Protein AF-A0A419XBT7-F1 (afdb_monomer_lite)

Secondary structure (DSSP, 8-state):
----GGG---PPP----SSHHHHHHHHHHHTTSTTTTT-TT--------SS--S-TT---PPP-

Structure (mmCIF, N/CA/C/O backbone):
data_AF-A0A419XBT7-F1
#
_entry.id   AF-A0A419XBT7-F1
#
loop_
_atom_site.group_PDB
_atom_site.id
_atom_site.type_symbol
_atom_site.label_atom_id
_atom_site.label_alt_id
_atom_site.label_comp_id
_atom_site.label_asym_id
_atom_site.label_entity_id
_atom_site.label_seq_id
_atom_site.pdbx_PDB_ins_code
_atom_site.Cartn_x
_atom_site.Cartn_y
_atom_site.Cartn_z
_atom_site.occupancy
_atom_site.B_iso_or_equiv
_atom_site.auth_seq_id
_atom_site.auth_comp_id
_atom_site.auth_asym_id
_atom_site.auth_atom_id
_atom_site.pdbx_PDB_model_num
ATOM 1 N N . MET A 1 1 ? -8.012 -9.358 3.050 1.00 49.94 1 MET A N 1
ATOM 2 C CA . MET A 1 1 ? -7.160 -9.804 1.924 1.00 49.94 1 MET A CA 1
ATOM 3 C C . MET A 1 1 ? -6.103 -10.757 2.475 1.00 49.94 1 MET A C 1
ATOM 5 O O . MET A 1 1 ? -5.252 -10.298 3.214 1.00 49.94 1 MET A O 1
ATOM 9 N N . PHE A 1 2 ? -6.152 -12.059 2.180 1.00 45.38 2 PHE A N 1
ATOM 10 C CA . PHE A 1 2 ? -5.093 -12.973 2.632 1.00 45.38 2 PHE A CA 1
ATOM 11 C C . PHE A 1 2 ? -3.906 -12.864 1.666 1.00 45.38 2 PHE A C 1
ATOM 13 O O . PHE A 1 2 ? -4.079 -12.997 0.451 1.00 45.38 2 PHE A O 1
ATOM 20 N N . ILE A 1 3 ? -2.742 -12.497 2.191 1.00 54.91 3 ILE A N 1
ATOM 21 C CA . ILE A 1 3 ? -1.451 -12.584 1.509 1.00 54.91 3 ILE A CA 1
ATOM 22 C C . ILE A 1 3 ? -0.804 -13.837 2.088 1.00 54.91 3 ILE A C 1
ATOM 24 O O . ILE A 1 3 ? -0.608 -13.924 3.298 1.00 54.91 3 ILE A O 1
ATOM 28 N N . ASP A 1 4 ? -0.575 -14.850 1.262 1.00 47.31 4 ASP A N 1
ATOM 29 C CA . ASP A 1 4 ? 0.073 -16.082 1.688 1.00 47.31 4 ASP A CA 1
ATOM 30 C C . ASP A 1 4 ? 1.593 -15.890 1.725 1.00 47.31 4 ASP A C 1
ATOM 32 O O . ASP A 1 4 ? 2.330 -16.255 0.819 1.00 47.31 4 ASP A O 1
ATOM 36 N N . GLU A 1 5 ? 2.094 -15.383 2.848 1.00 53.72 5 GLU A N 1
ATOM 37 C CA . GLU A 1 5 ? 3.536 -15.210 3.106 1.00 53.72 5 GLU A CA 1
ATOM 38 C C . GLU A 1 5 ? 4.322 -16.544 3.158 1.00 53.72 5 GLU A C 1
ATOM 40 O O . GLU A 1 5 ? 5.538 -16.566 3.343 1.00 53.72 5 GLU A O 1
ATOM 45 N N . GLN A 1 6 ? 3.654 -17.689 2.961 1.00 52.72 6 GLN A N 1
ATOM 46 C CA . GLN A 1 6 ? 4.253 -19.028 3.012 1.00 52.72 6 GLN A CA 1
ATOM 47 C C . GLN A 1 6 ? 5.271 -19.300 1.887 1.00 52.72 6 GLN A C 1
ATOM 49 O O . GLN A 1 6 ? 6.011 -20.280 1.969 1.00 52.72 6 GLN A O 1
ATOM 54 N N . GLY A 1 7 ? 5.337 -18.450 0.856 1.00 53.78 7 GLY A N 1
ATOM 55 C CA . GLY A 1 7 ? 6.307 -18.551 -0.241 1.00 53.78 7 GLY A CA 1
ATOM 56 C C . GLY A 1 7 ? 7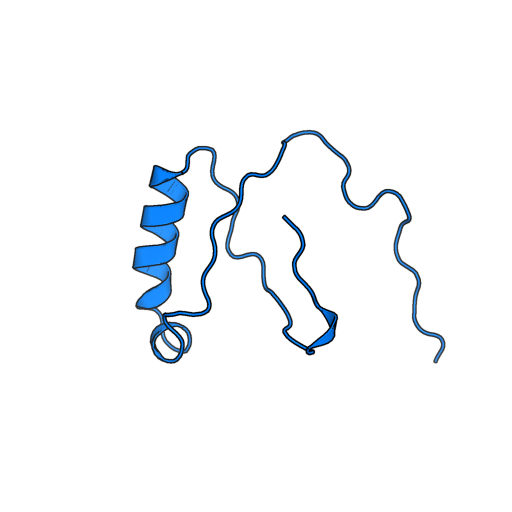.633 -17.810 -0.024 1.00 53.78 7 GLY A C 1
ATOM 57 O O . GLY A 1 7 ? 8.524 -17.940 -0.861 1.00 53.78 7 GLY A O 1
ATOM 58 N N . GLY A 1 8 ? 7.784 -17.043 1.064 1.00 52.81 8 GLY A N 1
ATOM 59 C CA . GLY A 1 8 ? 8.929 -16.138 1.246 1.00 52.81 8 GLY A CA 1
ATOM 60 C C . GLY A 1 8 ? 8.804 -14.814 0.482 1.00 52.81 8 GLY A C 1
ATOM 61 O O . GLY A 1 8 ? 9.795 -14.098 0.343 1.00 52.81 8 GLY A O 1
ATOM 62 N N . ASP A 1 9 ? 7.602 -14.496 -0.003 1.00 59.16 9 ASP A N 1
ATOM 63 C CA . ASP A 1 9 ? 7.303 -13.214 -0.632 1.00 59.16 9 ASP A CA 1
ATOM 64 C C . ASP A 1 9 ? 7.084 -12.164 0.469 1.00 59.16 9 ASP A C 1
ATOM 66 O O . ASP A 1 9 ? 6.063 -12.148 1.156 1.00 59.16 9 ASP A O 1
ATOM 70 N N . ASP A 1 10 ? 8.095 -11.322 0.687 1.00 72.75 10 ASP A N 1
ATOM 71 C CA . ASP A 1 10 ? 8.057 -10.204 1.634 1.00 72.75 10 ASP A CA 1
ATOM 72 C C . ASP A 1 10 ? 7.238 -9.068 1.006 1.00 72.75 10 ASP A C 1
ATOM 74 O O . ASP A 1 10 ? 7.766 -8.188 0.311 1.00 72.75 10 ASP A O 1
ATOM 78 N N . VAL A 1 11 ? 5.918 -9.131 1.195 1.00 81.06 11 VAL A N 1
ATOM 79 C CA . VAL A 1 11 ? 5.002 -8.125 0.661 1.00 81.06 11 VAL A CA 1
ATOM 80 C C . VAL A 1 11 ? 5.176 -6.817 1.419 1.00 81.06 11 VAL A C 1
ATOM 82 O O . VAL A 1 11 ? 5.025 -6.733 2.635 1.00 81.06 11 VAL A O 1
ATOM 85 N N . LYS A 1 12 ? 5.453 -5.750 0.669 1.00 87.00 12 LYS A N 1
ATOM 86 C CA . LYS A 1 12 ? 5.665 -4.412 1.225 1.00 87.00 12 LYS A CA 1
ATOM 87 C C . LYS A 1 12 ? 4.443 -3.538 1.002 1.00 87.00 12 LYS A C 1
ATOM 89 O O . LYS A 1 12 ? 3.951 -3.414 -0.119 1.00 87.00 12 LYS A O 1
ATOM 94 N N . LEU A 1 13 ? 3.992 -2.869 2.063 1.00 90.62 13 LEU A N 1
ATOM 95 C CA . LEU A 1 13 ? 2.945 -1.860 1.958 1.00 90.62 13 LEU A CA 1
ATOM 96 C C . LEU A 1 13 ? 3.488 -0.624 1.233 1.00 90.62 13 LEU A C 1
ATOM 98 O O . LEU A 1 13 ? 4.376 0.067 1.730 1.00 90.62 13 LEU A O 1
ATOM 102 N N . LEU A 1 14 ? 2.924 -0.325 0.064 1.00 93.94 14 LEU A N 1
ATOM 103 C CA . LEU A 1 14 ? 3.268 0.881 -0.687 1.00 93.94 14 LEU A CA 1
ATOM 104 C C . LEU A 1 14 ? 2.518 2.125 -0.182 1.00 93.94 14 LEU A C 1
ATOM 106 O O . LEU A 1 14 ? 3.063 3.228 -0.217 1.00 93.94 14 LEU A O 1
ATOM 110 N N . GLY A 1 15 ? 1.267 1.957 0.253 1.00 94.31 15 GLY A N 1
ATOM 111 C CA . GLY A 1 15 ? 0.425 3.031 0.777 1.00 94.31 15 GLY A CA 1
ATOM 112 C C . GLY A 1 15 ? -1.038 2.616 0.934 1.00 94.31 15 GLY A C 1
ATOM 113 O O . GLY A 1 15 ? -1.476 1.643 0.326 1.00 94.31 15 GLY A O 1
ATOM 114 N N . ILE A 1 16 ? -1.777 3.386 1.735 1.00 94.94 16 ILE A N 1
ATOM 115 C CA . ILE A 1 16 ? -3.229 3.269 1.933 1.00 94.94 16 ILE A CA 1
ATOM 116 C C . ILE A 1 16 ? -3.876 4.540 1.379 1.00 94.94 16 ILE A C 1
ATOM 118 O O . ILE A 1 16 ? -3.389 5.647 1.620 1.00 94.94 16 ILE A O 1
ATOM 122 N N . TYR A 1 17 ? -4.959 4.380 0.622 1.00 96.31 17 TYR A N 1
ATOM 123 C CA . TYR A 1 17 ? -5.642 5.466 -0.076 1.00 96.31 17 TYR A CA 1
ATOM 124 C C . TYR A 1 17 ? -7.131 5.450 0.248 1.00 96.31 17 TYR A C 1
ATOM 126 O O . TYR A 1 17 ? -7.733 4.389 0.357 1.00 96.31 17 TYR A O 1
ATOM 134 N N . SER A 1 18 ? -7.740 6.632 0.343 1.00 95.31 18 SER A N 1
ATOM 135 C CA . SER A 1 18 ? -9.171 6.789 0.643 1.00 95.31 18 SER A CA 1
ATOM 136 C C . SER A 1 18 ? -10.103 6.444 -0.524 1.00 95.31 18 SER A C 1
ATOM 138 O O . SER A 1 18 ? -11.320 6.532 -0.385 1.00 95.31 18 SER A O 1
ATOM 140 N N . SER A 1 19 ? -9.553 6.110 -1.695 1.00 96.06 19 SER A N 1
ATOM 141 C CA . SER A 1 19 ? -10.321 5.693 -2.867 1.00 96.06 19 SER A CA 1
ATOM 142 C C . SER A 1 19 ? -9.503 4.764 -3.758 1.00 96.06 19 SER A C 1
ATOM 144 O O . SER A 1 19 ? -8.279 4.896 -3.847 1.00 96.06 19 SER A O 1
ATOM 146 N N . GLU A 1 20 ? -10.199 3.875 -4.463 1.00 96.50 20 GLU A N 1
ATOM 147 C CA . GLU A 1 20 ? -9.609 2.953 -5.438 1.00 96.50 20 GLU A CA 1
ATOM 148 C C . GLU A 1 20 ? -8.852 3.706 -6.540 1.00 96.50 20 GLU A C 1
ATOM 150 O O . GLU A 1 20 ? -7.686 3.419 -6.788 1.00 96.50 20 GLU A O 1
ATOM 155 N N . ALA A 1 21 ? -9.448 4.761 -7.104 1.00 98.19 21 ALA A N 1
ATOM 156 C CA . ALA A 1 21 ? -8.823 5.563 -8.158 1.00 98.19 21 ALA A CA 1
ATOM 157 C C . ALA A 1 21 ? -7.468 6.171 -7.738 1.00 98.19 21 ALA A C 1
ATOM 159 O O . ALA A 1 21 ? -6.520 6.205 -8.525 1.00 98.19 21 ALA A O 1
ATOM 160 N N . ALA A 1 22 ? -7.345 6.627 -6.485 1.00 98.06 22 ALA A N 1
ATOM 161 C CA . ALA A 1 22 ? -6.077 7.136 -5.963 1.00 98.06 22 ALA A CA 1
ATOM 162 C C . ALA A 1 22 ? -5.031 6.017 -5.801 1.00 98.06 22 ALA A C 1
ATOM 164 O O . ALA A 1 22 ? -3.847 6.228 -6.083 1.00 98.06 22 ALA A O 1
ATOM 165 N N . ALA A 1 23 ? -5.461 4.818 -5.397 1.00 97.94 23 ALA A N 1
ATOM 166 C CA . ALA A 1 23 ? -4.591 3.650 -5.309 1.00 97.94 23 ALA A CA 1
ATOM 167 C C . ALA A 1 23 ? -4.106 3.194 -6.698 1.00 97.94 23 ALA A C 1
ATOM 169 O O . ALA A 1 23 ? -2.915 2.927 -6.880 1.00 97.94 23 ALA A O 1
ATOM 170 N N . GLU A 1 24 ? -4.990 3.175 -7.697 1.00 97.81 24 GLU A N 1
ATOM 171 C CA . GLU A 1 24 ? -4.660 2.854 -9.090 1.00 97.81 24 GLU A CA 1
ATOM 172 C C . GLU A 1 24 ? -3.658 3.850 -9.682 1.00 97.81 24 GLU A C 1
ATOM 174 O O . GLU A 1 24 ? -2.655 3.455 -10.287 1.00 97.81 24 GLU A O 1
ATOM 179 N N . GLU A 1 25 ? -3.876 5.152 -9.478 1.00 98.12 25 GLU A N 1
ATOM 180 C CA . GLU A 1 25 ? -2.944 6.188 -9.922 1.00 98.12 25 GLU A CA 1
ATOM 181 C C . GLU A 1 25 ? -1.566 6.024 -9.273 1.00 98.12 25 GLU A C 1
ATOM 183 O O . GLU A 1 25 ? -0.532 6.1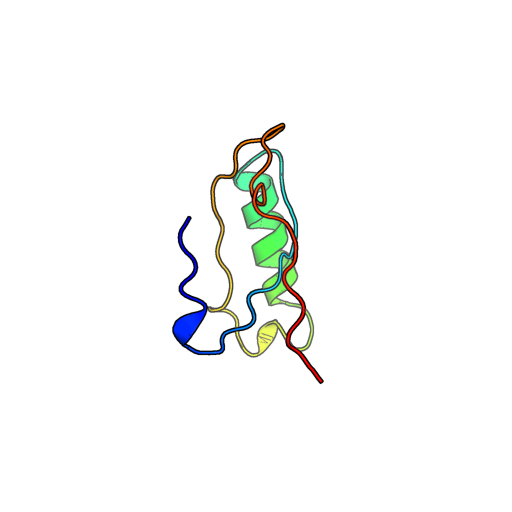09 -9.961 1.00 98.12 25 GLU A O 1
ATOM 188 N N . ARG A 1 26 ? -1.529 5.738 -7.966 1.00 97.56 26 ARG A N 1
ATOM 189 C CA . ARG A 1 26 ? -0.268 5.461 -7.284 1.00 97.56 26 ARG A CA 1
ATOM 190 C C . ARG A 1 26 ? 0.417 4.242 -7.882 1.00 97.56 26 ARG A C 1
ATOM 192 O O . ARG A 1 26 ? 1.620 4.334 -8.146 1.00 97.56 26 ARG A O 1
ATOM 199 N N . MET A 1 27 ? -0.305 3.137 -8.070 1.00 97.12 27 MET A N 1
ATOM 200 C CA . MET A 1 27 ? 0.233 1.885 -8.602 1.00 97.12 27 MET A CA 1
ATOM 201 C C . MET A 1 27 ? 0.827 2.097 -9.994 1.00 97.12 27 MET A C 1
ATOM 203 O O . MET A 1 27 ? 1.983 1.745 -10.229 1.00 97.12 27 MET A O 1
ATOM 207 N N . ARG A 1 28 ? 0.082 2.744 -10.896 1.00 96.88 28 ARG A N 1
ATOM 208 C CA . ARG A 1 28 ? 0.539 3.070 -12.253 1.00 96.88 28 ARG A CA 1
ATOM 209 C C . ARG A 1 28 ? 1.842 3.866 -12.236 1.00 96.88 28 ARG A C 1
ATOM 211 O O . ARG A 1 28 ? 2.735 3.598 -13.030 1.00 96.88 28 ARG A O 1
ATOM 218 N N . SER A 1 29 ? 1.963 4.821 -11.317 1.00 96.62 29 SER A N 1
ATOM 219 C CA . SER A 1 29 ? 3.174 5.635 -11.173 1.00 96.62 29 SER A CA 1
ATOM 220 C C . SER A 1 29 ? 4.327 4.859 -10.521 1.00 96.62 29 SER A C 1
ATOM 222 O O . SER A 1 29 ? 5.486 5.083 -10.853 1.00 96.62 29 SER A O 1
ATOM 224 N N . ALA A 1 30 ? 4.032 3.934 -9.601 1.00 96.50 30 ALA A N 1
ATOM 225 C CA . ALA A 1 30 ? 5.026 3.093 -8.932 1.00 96.50 30 ALA A CA 1
ATOM 226 C C . ALA A 1 30 ? 5.707 2.124 -9.899 1.00 96.50 30 ALA A C 1
ATOM 228 O O . ALA A 1 30 ? 6.925 1.993 -9.856 1.00 96.50 30 ALA A O 1
ATOM 229 N N . ARG A 1 31 ? 4.940 1.523 -10.814 1.00 96.19 31 ARG A N 1
ATOM 230 C CA . ARG A 1 31 ? 5.439 0.598 -11.844 1.00 96.19 31 ARG A CA 1
ATOM 231 C C . ARG A 1 31 ? 6.509 1.197 -12.765 1.00 96.19 31 ARG A C 1
ATOM 233 O O . ARG A 1 31 ? 7.150 0.464 -13.497 1.00 96.19 31 ARG A O 1
ATOM 240 N N . LEU A 1 32 ? 6.695 2.517 -12.759 1.00 96.25 32 LEU A N 1
ATOM 241 C CA . LEU A 1 32 ? 7.712 3.203 -13.562 1.00 96.25 32 LEU A CA 1
ATOM 242 C C . LEU A 1 32 ? 9.001 3.503 -12.778 1.00 96.25 32 LEU A C 1
ATOM 244 O O . LEU A 1 32 ? 9.955 4.027 -13.352 1.00 96.25 32 LEU A O 1
ATOM 248 N N . LEU A 1 33 ? 9.033 3.231 -11.471 1.00 96.06 33 LEU A N 1
ATOM 249 C CA . LEU A 1 33 ? 10.199 3.501 -10.633 1.00 96.06 33 LEU A CA 1
ATOM 250 C C . LEU 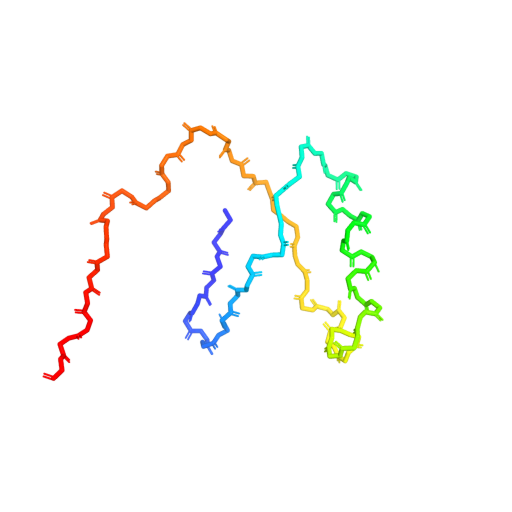A 1 33 ? 11.301 2.450 -10.871 1.00 96.06 33 LEU A C 1
ATOM 252 O O . LEU A 1 33 ? 10.986 1.288 -11.135 1.00 96.06 33 LEU A O 1
ATOM 256 N N . PRO A 1 34 ? 12.591 2.818 -10.749 1.00 96.50 34 PRO A N 1
ATOM 257 C CA . PRO A 1 34 ? 13.693 1.861 -10.848 1.00 96.50 34 PRO A CA 1
ATOM 258 C C . PRO A 1 34 ? 13.529 0.690 -9.870 1.00 96.50 34 PRO A C 1
ATOM 260 O O . PRO A 1 34 ? 13.140 0.899 -8.720 1.00 96.50 34 PRO A O 1
ATOM 263 N N . GLY A 1 35 ? 13.809 -0.534 -10.322 1.00 92.56 35 GLY A N 1
ATOM 264 C CA . GLY A 1 35 ? 13.578 -1.771 -9.568 1.00 92.56 35 GLY A CA 1
ATOM 265 C C . GLY A 1 35 ? 12.123 -2.248 -9.605 1.00 92.56 35 GLY A C 1
ATOM 266 O O . GLY A 1 35 ? 11.869 -3.430 -9.775 1.00 92.56 35 GLY A O 1
ATOM 267 N N . PHE A 1 36 ? 11.149 -1.339 -9.513 1.00 94.25 36 PHE A N 1
ATOM 268 C CA . PHE A 1 36 ? 9.724 -1.685 -9.630 1.00 94.25 36 PHE A CA 1
ATOM 269 C C . PHE A 1 36 ? 9.302 -1.970 -11.072 1.00 94.25 36 PHE A C 1
ATOM 271 O O . PHE A 1 36 ? 8.444 -2.815 -11.309 1.00 94.25 36 PHE A O 1
ATOM 278 N N . ALA A 1 37 ? 9.909 -1.278 -12.035 1.00 95.31 37 ALA A N 1
ATOM 279 C CA . ALA A 1 37 ? 9.661 -1.497 -13.455 1.00 95.31 37 ALA A CA 1
ATOM 280 C C . ALA A 1 37 ? 10.127 -2.874 -13.954 1.00 95.31 37 ALA A C 1
ATOM 282 O O . ALA A 1 37 ? 9.653 -3.320 -14.998 1.00 95.31 37 ALA A O 1
ATOM 283 N N . ASP A 1 38 ? 11.025 -3.534 -13.217 1.00 96.00 38 ASP A N 1
ATOM 284 C CA . ASP A 1 38 ? 11.523 -4.870 -13.552 1.00 96.00 38 ASP A CA 1
ATOM 285 C C . ASP A 1 38 ? 10.494 -5.968 -13.208 1.00 96.00 38 ASP A C 1
ATOM 287 O O . ASP A 1 38 ? 10.521 -7.032 -13.817 1.00 96.00 38 ASP A O 1
ATOM 291 N N . GLU A 1 39 ? 9.542 -5.681 -12.307 1.00 91.75 39 GLU A N 1
ATOM 292 C CA . GLU A 1 39 ? 8.500 -6.610 -11.835 1.00 91.75 39 GLU A CA 1
ATOM 293 C C . GLU A 1 39 ? 7.100 -5.944 -11.840 1.00 91.75 39 GLU A C 1
ATOM 295 O O . GLU A 1 39 ? 6.482 -5.728 -10.790 1.00 91.75 39 GLU A O 1
ATOM 300 N N . PRO A 1 40 ? 6.556 -5.569 -13.016 1.00 89.38 40 PRO A N 1
ATOM 301 C CA . PRO A 1 40 ? 5.339 -4.757 -13.115 1.00 89.38 40 PRO A CA 1
ATOM 302 C C . PRO A 1 40 ? 4.066 -5.475 -12.646 1.00 89.38 40 PRO A C 1
ATOM 304 O O . PRO A 1 40 ? 3.076 -4.806 -12.343 1.00 89.38 40 PRO A O 1
ATOM 307 N N . ASP A 1 41 ? 4.077 -6.806 -12.579 1.00 89.81 41 ASP A N 1
ATOM 308 C CA . ASP A 1 41 ? 2.925 -7.621 -12.182 1.00 89.81 41 ASP A CA 1
ATOM 309 C C . ASP A 1 41 ? 2.864 -7.882 -10.665 1.00 89.81 41 ASP A C 1
ATOM 311 O O . ASP A 1 41 ? 1.834 -8.322 -10.157 1.00 89.81 41 ASP A O 1
ATOM 315 N N . CYS A 1 42 ? 3.903 -7.506 -9.912 1.00 90.44 42 CYS A N 1
ATOM 316 C CA . CYS A 1 42 ? 4.004 -7.701 -8.460 1.00 90.44 42 CYS A CA 1
ATOM 317 C C . CYS A 1 42 ? 3.306 -6.599 -7.638 1.00 90.44 42 CYS A C 1
ATOM 319 O O . CYS A 1 42 ? 3.737 -6.242 -6.543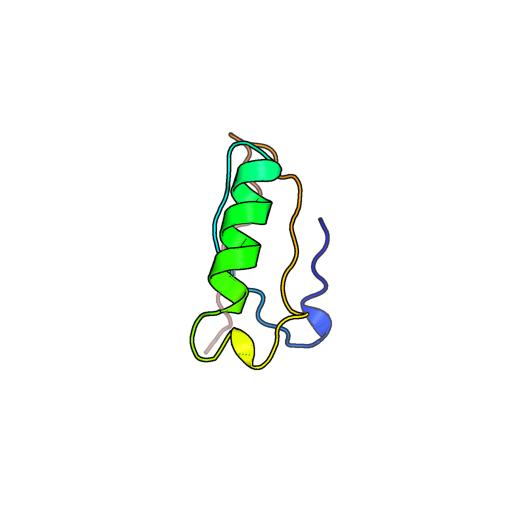 1.00 90.44 42 CYS A O 1
ATOM 321 N N . PHE A 1 43 ? 2.213 -6.035 -8.159 1.00 93.56 43 PHE A N 1
ATOM 322 C CA . PHE A 1 43 ? 1.434 -4.987 -7.497 1.00 93.56 43 PHE A CA 1
ATOM 323 C C . PHE A 1 43 ? -0.018 -5.419 -7.310 1.00 93.56 43 PHE A C 1
ATOM 325 O O . PHE A 1 43 ? -0.664 -5.854 -8.263 1.00 93.56 43 PHE A O 1
ATOM 332 N N . ARG A 1 44 ? -0.567 -5.201 -6.109 1.00 93.19 44 ARG A N 1
ATOM 333 C CA . ARG A 1 44 ? -1.965 -5.510 -5.784 1.00 93.19 44 ARG A CA 1
ATOM 334 C C . ARG A 1 44 ? -2.642 -4.373 -5.020 1.00 93.19 44 ARG A C 1
ATOM 336 O O . ARG A 1 44 ? -2.012 -3.742 -4.178 1.00 93.19 44 ARG A O 1
ATOM 343 N N . ILE A 1 45 ? -3.918 -4.125 -5.321 1.00 95.69 45 ILE A N 1
ATOM 344 C CA . ILE A 1 45 ? -4.806 -3.248 -4.541 1.00 95.69 45 ILE A CA 1
ATOM 345 C C . ILE A 1 45 ? -5.776 -4.120 -3.760 1.00 95.69 45 ILE A C 1
ATOM 347 O O . ILE A 1 45 ? -6.277 -5.120 -4.278 1.00 95.69 45 ILE A O 1
ATOM 351 N N . GLY A 1 46 ? -6.002 -3.739 -2.507 1.00 93.00 46 GLY A N 1
ATOM 352 C CA . GLY A 1 46 ? -6.952 -4.369 -1.607 1.00 93.00 46 GLY A CA 1
ATOM 353 C C . GLY A 1 46 ? -7.757 -3.345 -0.848 1.00 93.00 46 GLY A C 1
ATOM 354 O O . GLY A 1 46 ? -7.244 -2.278 -0.522 1.00 93.00 46 GLY A O 1
ATOM 355 N N . GLU A 1 47 ? -9.000 -3.705 -0.559 1.00 91.88 47 GLU A N 1
ATOM 356 C CA . GLU A 1 47 ? -9.812 -2.998 0.422 1.00 91.88 47 GLU A CA 1
ATOM 357 C C . GLU A 1 47 ? -9.270 -3.262 1.831 1.00 91.88 47 GLU A C 1
ATOM 359 O O . GLU A 1 47 ? -8.743 -4.345 2.120 1.00 91.88 47 GLU A O 1
ATOM 364 N N . TYR A 1 48 ? -9.378 -2.242 2.677 1.00 86.88 48 TYR A N 1
ATOM 365 C CA . TYR A 1 48 ? -8.872 -2.223 4.040 1.00 86.88 48 TYR A CA 1
ATOM 366 C C . TYR A 1 48 ? -9.790 -1.351 4.895 1.00 86.88 48 TYR A C 1
ATOM 368 O O . TYR A 1 48 ? -10.051 -0.202 4.522 1.00 86.88 48 TYR A O 1
ATOM 376 N N . ASP A 1 49 ? -10.271 -1.890 6.012 1.00 89.31 49 ASP A N 1
ATOM 377 C CA . ASP A 1 49 ? -11.120 -1.157 6.947 1.00 89.31 49 ASP A CA 1
ATOM 378 C C . ASP A 1 49 ? -10.261 -0.251 7.839 1.00 89.31 49 ASP A C 1
ATOM 380 O O . ASP A 1 49 ? -9.193 -0.628 8.315 1.00 89.31 49 ASP A O 1
ATOM 384 N N . LEU A 1 50 ? -10.696 0.997 8.008 1.00 89.88 50 LEU A N 1
ATOM 385 C CA . LEU A 1 50 ? -9.995 1.973 8.840 1.00 89.88 50 LEU A CA 1
ATOM 386 C C . LEU A 1 50 ? -10.500 1.910 10.280 1.00 89.88 50 LEU A C 1
ATOM 388 O O . LEU A 1 50 ? -11.641 1.534 10.528 1.00 89.88 50 LEU A O 1
ATOM 392 N N . ASP A 1 51 ? -9.656 2.369 11.203 1.00 91.69 51 ASP A N 1
ATOM 393 C CA . ASP A 1 51 ? -9.945 2.421 12.640 1.00 91.69 51 ASP A CA 1
ATOM 394 C C . ASP A 1 51 ? -10.159 1.036 13.289 1.00 91.69 51 ASP A C 1
ATOM 396 O O . ASP A 1 51 ? -10.811 0.923 14.329 1.00 91.69 51 ASP A O 1
ATOM 400 N N . GLU A 1 52 ? -9.560 -0.007 12.703 1.00 90.00 52 GLU A N 1
ATOM 401 C CA . GLU A 1 52 ? -9.514 -1.364 13.250 1.00 90.00 52 GLU A CA 1
ATOM 402 C C . GLU A 1 52 ? -8.078 -1.798 13.591 1.00 90.00 52 GLU A C 1
ATOM 404 O O . GLU A 1 52 ? -7.105 -1.377 12.960 1.00 90.00 52 GLU A O 1
ATOM 409 N N . ASP A 1 53 ? -7.952 -2.653 14.609 1.00 88.56 53 ASP A N 1
ATOM 410 C CA . ASP A 1 53 ? -6.683 -3.264 15.003 1.00 88.56 53 ASP A CA 1
ATOM 411 C C . ASP A 1 53 ? -6.525 -4.625 14.306 1.00 88.56 53 ASP A C 1
ATOM 413 O O . ASP A 1 53 ? -7.138 -5.612 14.712 1.00 88.56 53 ASP A O 1
ATOM 417 N N . ASP A 1 54 ? -5.656 -4.710 13.298 1.00 82.50 54 ASP A N 1
ATOM 418 C CA . ASP A 1 54 ? -5.394 -5.981 12.602 1.00 82.50 54 ASP A CA 1
ATOM 419 C C . ASP A 1 54 ? -4.488 -6.933 13.386 1.00 82.50 54 ASP A C 1
ATOM 421 O O . ASP A 1 54 ? -4.638 -8.154 13.331 1.00 82.50 54 ASP A O 1
ATOM 425 N N . TRP A 1 55 ? -3.515 -6.391 14.121 1.00 87.06 55 TRP A N 1
ATOM 426 C CA . TRP A 1 55 ? -2.526 -7.192 14.838 1.00 87.06 55 TRP A CA 1
ATOM 427 C C . TRP A 1 55 ? -2.761 -7.162 16.343 1.00 87.06 55 TRP A C 1
ATOM 429 O O . TRP A 1 55 ? -1.996 -6.594 17.122 1.00 87.06 55 TRP A O 1
ATOM 439 N N . THR A 1 56 ? -3.850 -7.802 16.753 1.00 90.25 56 THR A N 1
ATOM 440 C CA . THR A 1 56 ? -4.289 -7.828 18.157 1.00 90.25 56 THR A CA 1
ATOM 441 C C . THR A 1 56 ? -3.433 -8.729 19.053 1.00 90.25 56 THR A C 1
ATOM 443 O O . THR A 1 56 ? -3.400 -8.547 20.269 1.00 90.25 56 THR A O 1
ATOM 446 N N . GLU A 1 57 ? -2.713 -9.687 18.466 1.00 89.06 57 GLU A N 1
ATOM 447 C CA . GLU A 1 57 ? -1.928 -10.697 19.190 1.00 89.06 57 GLU A CA 1
ATOM 448 C C . GLU A 1 57 ? -0.554 -10.180 19.660 1.00 89.06 57 GLU A C 1
ATOM 450 O O . GLU A 1 57 ? 0.027 -10.718 20.605 1.00 89.06 57 GLU A O 1
ATOM 455 N N . GLY A 1 58 ? -0.045 -9.116 19.029 1.00 86.56 58 GLY A N 1
ATOM 456 C CA . GLY A 1 58 ? 1.275 -8.546 19.300 1.00 86.56 58 GLY A CA 1
ATOM 457 C C . GLY A 1 58 ? 2.452 -9.340 18.710 1.00 86.56 58 GLY A C 1
ATOM 458 O O . GLY A 1 58 ? 2.302 -10.407 18.115 1.00 86.56 58 GLY A O 1
ATOM 459 N N . PHE A 1 59 ? 3.663 -8.789 18.853 1.00 87.75 59 PHE A N 1
ATOM 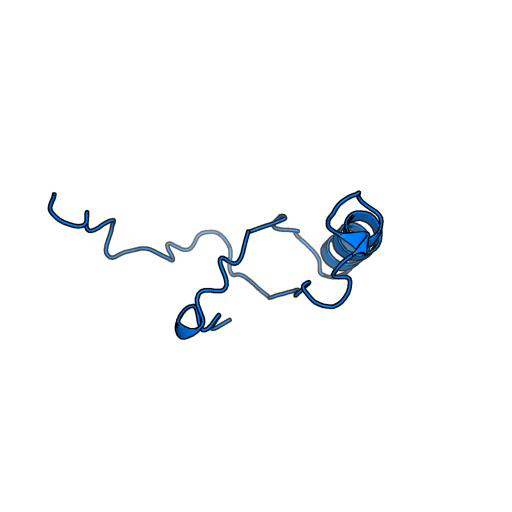460 C CA . PHE A 1 59 ? 4.887 -9.367 18.2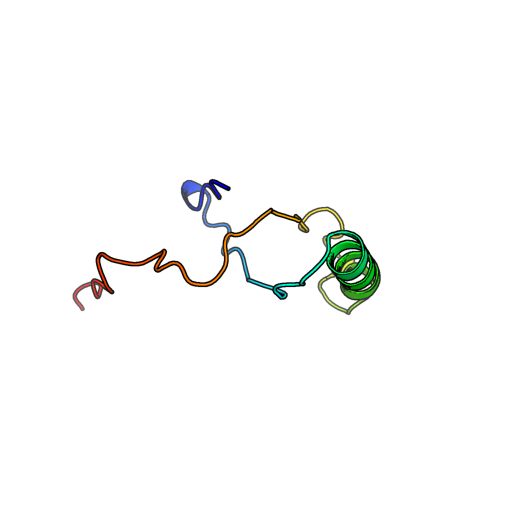84 1.00 87.75 59 PHE A CA 1
ATOM 461 C C . PHE A 1 59 ? 5.482 -10.478 19.145 1.00 87.75 59 PHE A C 1
ATOM 463 O O . PHE A 1 59 ? 5.813 -10.258 20.312 1.00 87.75 59 PHE A O 1
ATOM 470 N N . VAL A 1 60 ? 5.723 -11.640 18.531 1.00 85.94 60 VAL A N 1
ATOM 471 C CA . VAL A 1 60 ? 6.495 -12.729 19.138 1.00 85.94 60 VAL A CA 1
ATOM 472 C C . VAL A 1 60 ? 7.916 -12.722 18.563 1.00 85.94 60 VAL A C 1
ATOM 474 O O . VAL A 1 60 ? 8.096 -13.029 17.383 1.00 85.94 60 VAL A O 1
ATOM 477 N N . PRO A 1 61 ? 8.947 -12.391 19.362 1.00 86.44 61 PRO A N 1
ATOM 478 C CA . PRO A 1 61 ? 10.325 -12.446 18.898 1.00 86.44 61 PRO A CA 1
ATOM 479 C C . PRO A 1 61 ? 10.775 -13.897 18.711 1.00 86.44 61 PRO A C 1
ATOM 481 O O . PRO A 1 61 ? 10.518 -14.757 19.556 1.00 86.44 61 PRO A O 1
ATOM 484 N N . VAL A 1 62 ? 11.508 -14.161 17.628 1.00 85.12 62 VAL A N 1
ATOM 485 C CA . VAL A 1 62 ? 12.211 -15.438 17.460 1.00 85.12 62 VAL A CA 1
ATOM 486 C C . VAL A 1 62 ? 13.358 -15.492 18.481 1.00 85.12 62 VAL A C 1
ATOM 488 O O . VAL A 1 62 ? 14.148 -14.544 18.534 1.00 85.12 62 VAL A O 1
ATOM 491 N N . PRO A 1 63 ? 13.463 -16.550 19.308 1.00 79.69 63 PRO A N 1
ATOM 492 C CA . PRO A 1 63 ? 14.565 -16.693 20.253 1.00 79.69 63 PRO A CA 1
ATOM 493 C C . PRO A 1 63 ? 15.911 -16.759 19.523 1.00 79.69 63 PRO A C 1
ATOM 495 O O . PRO A 1 63 ? 16.030 -17.444 18.507 1.00 79.69 63 PRO A O 1
ATOM 498 N N . ILE A 1 64 ? 16.900 -16.049 20.065 1.00 77.38 64 ILE A N 1
ATOM 499 C CA . ILE A 1 64 ? 18.313 -16.088 19.649 1.00 77.38 64 ILE A CA 1
ATOM 500 C C . ILE A 1 64 ? 19.030 -17.339 20.151 1.00 77.38 64 ILE A C 1
ATOM 502 O O . ILE A 1 64 ? 18.741 -17.769 21.291 1.00 77.38 64 ILE A O 1
#

pLDDT: mean 86.08, std 14.74, range [45.38, 98.19]

Foldseek 3Di:
DDDPCVVVPPDDDPDDDPDPVVVVVSLVVQCPDPPNVVPSPSDDDDDDDPPDDPPPPDDDDDDD

Radius of gyration: 14.74 Å; chains: 1; bounding box: 29×26×34 Å

Sequence (64 aa):
MFIDEQGGDDVKLLGIYSSEAAAEERMRSARLLPGFADEPDCFRIGEYDLDEDDWTEGFVPVPI